Protein AF-A0A357KQE5-F1 (afdb_monomer)

pLDDT: mean 90.71, std 7.24, range [60.66, 97.88]

Secondary structure (DSSP, 8-state):
-PPPPHHHHHHHHHHHHHHHHHHHTT---EEE-TTS-EEEHHHHHHHHHHHHHHHHH-TTS------

Structure (mmCIF, N/CA/C/O backbone):
data_AF-A0A357KQE5-F1
#
_entry.id   AF-A0A357KQ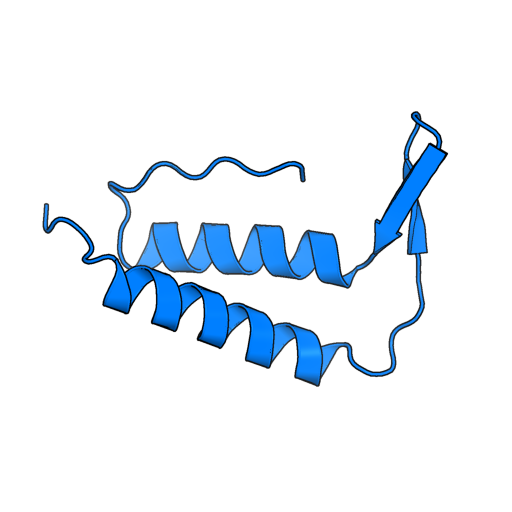E5-F1
#
loop_
_atom_site.group_PDB
_atom_site.id
_atom_site.type_symbol
_atom_site.label_atom_id
_atom_site.label_alt_id
_atom_site.label_comp_id
_atom_site.label_asym_id
_atom_site.label_entity_id
_atom_site.label_seq_id
_atom_site.pdbx_PDB_ins_code
_atom_site.Cartn_x
_atom_site.Cartn_y
_atom_site.Cartn_z
_atom_site.occupancy
_atom_site.B_iso_or_equiv
_atom_site.auth_seq_id
_atom_site.auth_comp_id
_atom_site.auth_asym_id
_atom_site.auth_atom_id
_atom_site.pdbx_PDB_model_num
ATOM 1 N N . MET A 1 1 ? -18.753 -3.150 13.287 1.00 60.66 1 MET A N 1
ATOM 2 C CA . MET A 1 1 ? -17.569 -2.930 12.426 1.00 60.66 1 MET A CA 1
ATOM 3 C C . MET A 1 1 ? -16.490 -2.283 13.276 1.00 60.66 1 MET A C 1
ATOM 5 O O . MET A 1 1 ? -16.810 -1.344 13.991 1.00 60.66 1 MET A O 1
ATOM 9 N N . S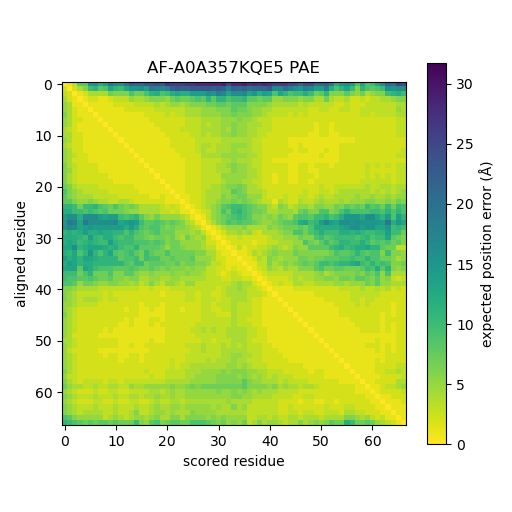ER A 1 2 ? -15.272 -2.829 13.292 1.00 69.38 2 SER A N 1
ATOM 10 C CA . SER A 1 2 ? -14.171 -2.285 14.100 1.00 69.38 2 SER A CA 1
ATOM 11 C C . SER A 1 2 ? -13.468 -1.172 13.327 1.00 69.38 2 SER A C 1
ATOM 13 O O . SER A 1 2 ? -13.052 -1.388 12.191 1.00 69.38 2 SER A O 1
ATOM 15 N N . THR A 1 3 ? -13.359 0.011 13.924 1.00 82.94 3 THR A N 1
ATOM 16 C CA . THR A 1 3 ? -12.614 1.139 13.356 1.00 82.94 3 THR A CA 1
ATOM 17 C C . THR A 1 3 ? -11.117 0.828 13.366 1.00 82.94 3 THR A C 1
ATOM 19 O O . THR A 1 3 ? -10.557 0.501 14.414 1.00 82.94 3 THR A O 1
ATOM 22 N N . ILE A 1 4 ? -10.460 0.940 12.210 1.00 92.06 4 ILE A N 1
ATOM 23 C CA . ILE A 1 4 ? -9.008 0.769 12.093 1.00 92.06 4 ILE A CA 1
ATOM 24 C C . ILE A 1 4 ? -8.268 1.890 12.838 1.00 92.06 4 ILE A C 1
ATOM 26 O O . ILE A 1 4 ? -8.616 3.067 12.725 1.00 92.06 4 ILE A O 1
ATOM 30 N N . LYS A 1 5 ? -7.230 1.544 13.606 1.00 94.88 5 LYS A N 1
ATOM 31 C CA . LYS A 1 5 ? -6.328 2.534 14.214 1.00 94.88 5 LYS A CA 1
ATOM 32 C C . LYS A 1 5 ? -5.285 2.990 13.198 1.00 94.88 5 LYS A C 1
ATOM 34 O O . LYS A 1 5 ? -4.814 2.190 12.396 1.00 94.88 5 LYS A O 1
ATOM 39 N N . ILE A 1 6 ? -4.830 4.239 13.308 1.00 94.88 6 ILE A N 1
ATOM 40 C CA . ILE A 1 6 ? -3.781 4.794 12.432 1.00 94.88 6 ILE A CA 1
ATOM 41 C C . ILE A 1 6 ? -2.531 3.904 12.406 1.00 94.88 6 ILE A C 1
ATOM 43 O O . ILE A 1 6 ? -1.988 3.653 11.338 1.00 94.88 6 ILE A O 1
ATOM 47 N N . THR A 1 7 ? -2.103 3.359 13.549 1.00 97.12 7 THR A N 1
ATOM 48 C CA . THR A 1 7 ? -0.937 2.460 13.604 1.00 97.12 7 THR A CA 1
ATOM 49 C C . THR A 1 7 ? -1.130 1.198 12.764 1.00 97.12 7 THR A C 1
ATOM 51 O O . THR A 1 7 ? -0.241 0.828 12.007 1.00 97.12 7 THR A O 1
ATOM 54 N N . GLN A 1 8 ? -2.317 0.592 12.821 1.00 95.56 8 GLN A N 1
ATOM 55 C CA . GLN A 1 8 ? -2.659 -0.594 12.031 1.00 95.56 8 GLN A CA 1
ATOM 56 C C . GLN A 1 8 ? -2.724 -0.275 10.535 1.00 95.56 8 GLN A C 1
ATOM 58 O O . GLN A 1 8 ? -2.261 -1.071 9.722 1.00 95.56 8 GLN A O 1
ATOM 63 N N . LEU A 1 9 ? -3.252 0.900 10.175 1.00 95.44 9 LEU A N 1
ATOM 64 C CA . LEU A 1 9 ? -3.253 1.376 8.794 1.00 95.44 9 LEU A CA 1
ATOM 65 C C . LEU A 1 9 ? -1.821 1.558 8.277 1.00 95.44 9 LEU A C 1
ATOM 67 O O . LEU A 1 9 ? -1.488 1.070 7.201 1.00 95.44 9 LEU A O 1
ATOM 71 N N . CYS A 1 10 ? -0.956 2.211 9.059 1.00 96.75 10 CYS A N 1
ATOM 72 C CA . CYS A 1 10 ? 0.448 2.389 8.702 1.00 96.75 10 CYS A CA 1
ATOM 73 C C . CYS A 1 10 ? 1.166 1.051 8.513 1.00 96.75 10 CYS A C 1
ATOM 75 O O . CYS A 1 10 ? 1.939 0.908 7.568 1.00 96.75 10 CYS A O 1
ATOM 77 N N . ASP A 1 11 ? 0.928 0.081 9.395 1.00 97.69 11 ASP A N 1
ATOM 78 C CA . ASP A 1 11 ? 1.561 -1.235 9.309 1.00 97.69 11 ASP A CA 1
ATOM 79 C C . ASP A 1 11 ? 1.077 -2.020 8.086 1.00 97.69 11 ASP A C 1
ATOM 81 O O . ASP A 1 11 ? 1.889 -2.634 7.391 1.00 97.69 11 ASP A O 1
ATOM 85 N N . LEU A 1 12 ? -0.219 -1.940 7.766 1.00 96.81 12 LEU A N 1
ATOM 86 C CA . LEU A 1 12 ? -0.789 -2.530 6.555 1.00 96.81 12 LEU A CA 1
ATOM 87 C C . LEU A 1 12 ? -0.145 -1.938 5.300 1.00 96.81 12 LEU A C 1
ATOM 89 O O . LEU A 1 12 ? 0.373 -2.688 4.473 1.00 96.81 12 LEU A O 1
ATOM 93 N N . VAL A 1 13 ? -0.109 -0.607 5.188 1.00 96.31 13 VAL A N 1
ATOM 94 C CA . VAL A 1 13 ? 0.487 0.075 4.030 1.00 96.31 13 VAL A CA 1
ATOM 95 C C . VAL A 1 13 ? 1.968 -0.282 3.908 1.00 96.31 13 VAL A C 1
ATOM 97 O O . VAL A 1 13 ? 2.404 -0.723 2.850 1.00 96.31 13 VAL A O 1
ATOM 100 N N . LYS A 1 14 ? 2.742 -0.206 4.999 1.00 97.81 14 LYS A N 1
ATOM 101 C CA . LYS A 1 14 ? 4.167 -0.589 4.997 1.00 97.81 14 LYS A CA 1
ATOM 102 C C . LYS A 1 14 ? 4.382 -2.039 4.579 1.00 97.81 14 LYS A C 1
ATOM 104 O O . LYS A 1 14 ? 5.358 -2.324 3.888 1.00 97.81 14 LYS A O 1
ATOM 109 N N . SER A 1 15 ? 3.510 -2.949 5.009 1.00 97.88 15 SER A N 1
ATOM 110 C CA . SER A 1 15 ? 3.577 -4.362 4.637 1.00 97.88 15 SER A CA 1
ATOM 111 C C . SER A 1 15 ? 3.394 -4.548 3.132 1.00 97.88 15 SER A C 1
ATOM 113 O O . SER A 1 15 ? 4.202 -5.236 2.508 1.00 97.88 15 SER A O 1
ATOM 115 N N . VAL A 1 16 ? 2.363 -3.927 2.549 1.00 97.69 16 VAL A N 1
ATOM 116 C CA . VAL A 1 16 ? 2.115 -3.982 1.100 1.00 97.69 16 VAL A CA 1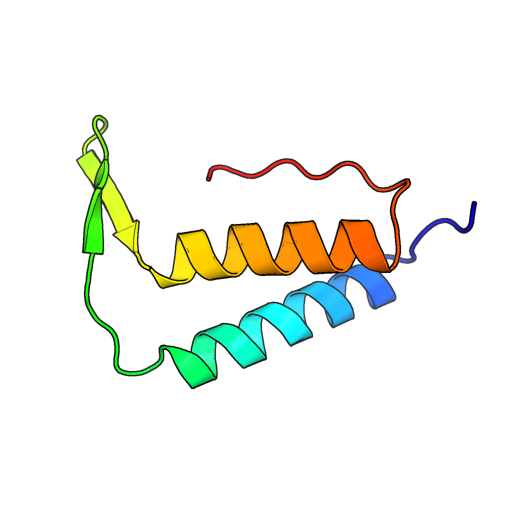
ATOM 117 C C . VAL A 1 16 ? 3.277 -3.346 0.343 1.00 97.69 16 VAL A C 1
ATOM 119 O O . VAL A 1 16 ? 3.861 -3.995 -0.522 1.00 97.69 16 VAL A O 1
ATOM 122 N N . CYS A 1 17 ? 3.700 -2.141 0.740 1.00 95.38 17 CYS A N 1
ATOM 123 C CA . CYS A 1 17 ? 4.827 -1.455 0.113 1.00 95.38 17 CYS A CA 1
ATOM 124 C C . CYS A 1 17 ? 6.089 -2.307 0.118 1.00 95.38 17 CYS A C 1
ATOM 126 O O . CYS A 1 17 ? 6.739 -2.449 -0.909 1.00 95.38 17 CYS A O 1
ATOM 128 N N . ARG A 1 18 ? 6.433 -2.907 1.261 1.00 96.75 18 ARG A N 1
ATOM 129 C CA . ARG A 1 18 ? 7.622 -3.752 1.373 1.00 96.75 18 ARG A CA 1
ATOM 130 C C . ARG A 1 18 ? 7.550 -4.940 0.418 1.00 96.75 18 ARG A C 1
ATOM 132 O O . ARG A 1 18 ? 8.523 -5.204 -0.279 1.00 96.75 18 ARG A O 1
ATOM 139 N N . LYS A 1 19 ? 6.418 -5.646 0.388 1.00 96.56 19 LYS A N 1
ATOM 140 C CA . LYS A 1 19 ? 6.220 -6.809 -0.484 1.00 96.56 19 LYS A CA 1
ATOM 141 C C . LYS A 1 19 ? 6.393 -6.435 -1.957 1.00 96.56 19 LYS A C 1
ATOM 143 O O . LYS A 1 19 ? 7.169 -7.085 -2.656 1.00 96.56 19 LYS A O 1
ATOM 148 N N . GLU A 1 20 ? 5.702 -5.395 -2.414 1.00 95.06 20 GLU A N 1
ATOM 149 C CA . GLU A 1 20 ? 5.721 -5.010 -3.828 1.00 95.06 20 GLU A CA 1
ATOM 150 C C . GLU A 1 20 ? 7.068 -4.399 -4.233 1.00 95.06 20 GLU A C 1
ATOM 152 O O . GLU A 1 20 ? 7.610 -4.770 -5.271 1.00 95.06 20 GLU A O 1
ATOM 157 N N . LEU A 1 21 ? 7.691 -3.584 -3.371 1.00 92.19 21 LEU A N 1
ATOM 158 C CA . LEU A 1 21 ? 9.050 -3.080 -3.600 1.00 92.19 21 LEU A CA 1
ATOM 159 C C . LEU A 1 21 ? 10.066 -4.214 -3.747 1.00 92.19 21 LEU A C 1
ATOM 161 O O . LEU A 1 21 ? 10.868 -4.180 -4.672 1.00 92.19 21 LEU A O 1
ATOM 165 N N . TYR A 1 22 ? 10.036 -5.231 -2.877 1.00 92.50 22 TYR A N 1
ATOM 166 C CA . TYR A 1 22 ? 10.951 -6.373 -3.004 1.00 92.50 22 TYR A CA 1
ATOM 167 C C . TYR A 1 22 ? 10.678 -7.208 -4.254 1.00 92.50 22 TYR A C 1
ATOM 169 O O . TYR A 1 22 ? 11.616 -7.684 -4.883 1.00 92.50 22 TYR A O 1
ATOM 177 N N . THR A 1 23 ? 9.409 -7.377 -4.622 1.00 91.69 23 THR A N 1
ATOM 178 C CA . THR A 1 23 ? 9.018 -8.157 -5.806 1.00 91.69 23 THR A CA 1
ATOM 179 C C . THR A 1 23 ? 9.457 -7.472 -7.102 1.00 91.69 23 THR A C 1
ATOM 181 O O . THR A 1 23 ? 9.771 -8.143 -8.082 1.00 91.69 23 THR A O 1
ATOM 184 N N . ARG A 1 24 ? 9.496 -6.136 -7.106 1.00 89.88 24 ARG A N 1
ATOM 185 C CA . ARG A 1 24 ? 9.653 -5.314 -8.313 1.00 89.88 24 ARG A CA 1
ATOM 186 C C . ARG A 1 24 ? 10.919 -4.461 -8.314 1.00 89.88 24 ARG A C 1
ATOM 188 O O . ARG A 1 24 ? 11.046 -3.582 -9.157 1.00 89.88 24 ARG A O 1
ATOM 195 N N . ILE A 1 25 ? 11.867 -4.725 -7.411 1.00 82.56 25 ILE A N 1
ATOM 196 C CA . ILE A 1 25 ? 13.068 -3.894 -7.214 1.00 82.56 25 ILE A CA 1
ATOM 197 C C . ILE A 1 25 ? 13.892 -3.699 -8.498 1.00 82.56 25 ILE A C 1
ATOM 199 O O . ILE A 1 25 ? 14.464 -2.632 -8.708 1.00 82.56 25 ILE A O 1
ATOM 203 N N . ASP A 1 26 ? 13.895 -4.703 -9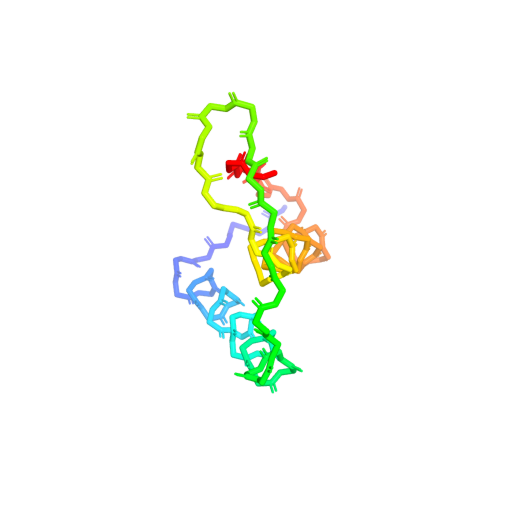.377 1.00 84.38 26 ASP A N 1
ATOM 204 C CA . ASP A 1 26 ? 14.627 -4.685 -10.647 1.00 84.38 26 ASP A CA 1
ATOM 205 C C . ASP A 1 26 ? 13.742 -4.365 -11.865 1.00 84.38 26 ASP A C 1
ATOM 207 O O . ASP A 1 26 ? 14.234 -4.291 -12.994 1.00 84.38 26 ASP A O 1
ATOM 211 N N . GLN A 1 27 ? 12.440 -4.138 -11.668 1.00 81.25 27 GLN A N 1
ATOM 212 C CA . GLN A 1 27 ? 11.526 -3.760 -12.742 1.00 81.25 27 GLN A CA 1
ATOM 213 C C . GLN A 1 27 ? 11.585 -2.250 -12.976 1.00 81.25 27 GLN A C 1
ATOM 215 O O . GLN A 1 27 ? 11.314 -1.445 -12.091 1.00 81.25 27 GLN A O 1
ATOM 220 N N . ARG A 1 28 ? 11.947 -1.861 -14.202 1.00 73.12 28 ARG A N 1
ATOM 221 C CA . ARG A 1 28 ? 12.068 -0.450 -14.624 1.00 73.12 28 ARG A CA 1
ATOM 222 C C . ARG A 1 28 ? 11.059 -0.052 -15.702 1.00 73.12 28 ARG A C 1
ATOM 224 O O . ARG A 1 28 ? 11.177 1.025 -16.292 1.00 73.12 28 ARG A O 1
ATOM 231 N N . ALA A 1 29 ? 10.107 -0.936 -15.996 1.00 77.62 29 ALA A N 1
ATOM 232 C CA . ALA A 1 29 ? 9.067 -0.672 -16.974 1.00 77.62 29 ALA A CA 1
ATOM 233 C C . ALA A 1 29 ? 8.159 0.456 -16.472 1.00 77.62 29 ALA A C 1
ATOM 235 O O . ALA A 1 29 ? 7.709 0.461 -15.325 1.00 77.62 29 ALA A O 1
ATOM 236 N N . HIS A 1 30 ? 7.926 1.425 -17.347 1.00 82.25 30 HIS A N 1
ATOM 237 C CA . HIS A 1 30 ? 7.040 2.549 -17.106 1.00 82.25 30 HIS A CA 1
ATOM 238 C C . HIS A 1 30 ? 6.273 2.862 -18.387 1.00 82.25 30 HIS A C 1
ATOM 240 O O . HIS A 1 30 ? 6.729 2.579 -19.497 1.00 82.25 30 HIS A O 1
ATOM 246 N N . SER A 1 31 ? 5.107 3.459 -18.214 1.00 83.44 31 SER A N 1
ATOM 247 C CA . SER A 1 31 ? 4.287 4.039 -19.269 1.00 83.44 31 SER A CA 1
ATOM 248 C C . SER A 1 31 ? 4.077 5.522 -18.976 1.00 83.44 31 SER A C 1
ATOM 250 O O . SER A 1 31 ? 4.341 5.984 -17.866 1.00 83.44 31 SER A O 1
ATOM 252 N N . ILE A 1 32 ? 3.657 6.283 -19.983 1.00 85.31 32 ILE A N 1
ATOM 253 C CA . ILE A 1 32 ? 3.343 7.705 -19.832 1.00 85.31 32 ILE A CA 1
ATOM 254 C C . ILE A 1 32 ? 1.823 7.850 -19.928 1.00 85.31 32 ILE A C 1
ATOM 256 O O . ILE A 1 32 ? 1.228 7.406 -20.914 1.00 85.31 32 ILE A O 1
ATOM 260 N N . LYS A 1 33 ? 1.197 8.438 -18.903 1.00 83.50 33 LYS A N 1
ATOM 261 C CA . LYS A 1 33 ? -0.240 8.738 -18.885 1.00 83.50 33 LYS A CA 1
ATOM 262 C C . LYS A 1 33 ? -0.571 9.851 -19.889 1.00 83.50 33 LYS A C 1
ATOM 264 O O . LYS A 1 33 ? 0.305 10.545 -20.402 1.00 83.50 33 LYS A O 1
ATOM 269 N N . ALA A 1 34 ? -1.860 10.060 -20.157 1.00 82.94 34 ALA A N 1
ATOM 270 C CA . ALA A 1 34 ? -2.323 11.078 -21.108 1.00 82.94 34 ALA A CA 1
ATOM 271 C C . ALA A 1 34 ? -1.928 12.520 -20.724 1.00 82.94 34 ALA A C 1
ATOM 273 O O . ALA A 1 34 ? -1.837 13.382 -21.595 1.00 82.94 34 ALA A O 1
ATOM 274 N N . ASP A 1 35 ? -1.682 12.777 -19.438 1.00 87.75 35 ASP A N 1
ATOM 275 C CA . ASP A 1 35 ? -1.222 14.065 -18.908 1.00 87.75 35 ASP A CA 1
ATOM 276 C C . ASP A 1 35 ? 0.313 14.226 -18.916 1.00 87.75 35 ASP A C 1
ATOM 278 O O . A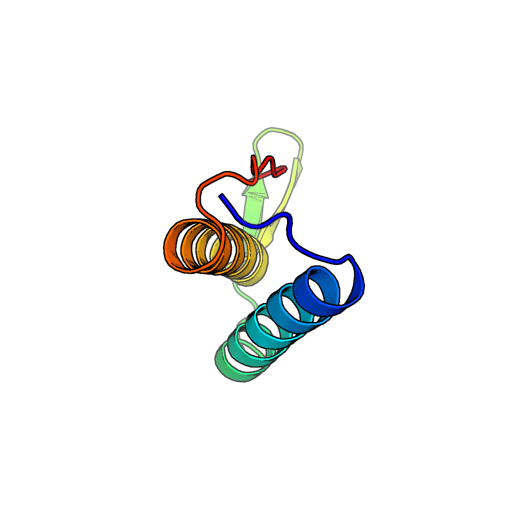SP A 1 35 ? 0.828 15.268 -18.513 1.00 87.75 35 ASP A O 1
ATOM 282 N N . GLY A 1 36 ? 1.051 13.219 -19.396 1.00 83.75 36 GLY A N 1
ATOM 283 C CA . GLY A 1 36 ? 2.511 13.220 -19.456 1.00 83.75 36 GLY A CA 1
ATOM 284 C C . GLY A 1 36 ? 3.209 12.711 -18.191 1.00 83.75 36 GLY A C 1
ATOM 285 O O . GLY A 1 36 ? 4.440 12.661 -18.175 1.00 83.75 36 GLY A O 1
ATOM 286 N N . SER A 1 37 ? 2.470 12.319 -17.149 1.00 82.38 37 SER A N 1
ATOM 287 C CA . SER A 1 37 ? 3.051 11.731 -15.936 1.00 82.38 37 SER A CA 1
ATOM 288 C C . SER A 1 37 ? 3.511 10.281 -16.151 1.00 82.38 37 SER A C 1
ATOM 290 O O . SER A 1 37 ? 3.030 9.576 -17.042 1.00 82.38 37 SER A O 1
ATOM 292 N N . LEU A 1 38 ? 4.488 9.840 -15.353 1.00 87.06 38 LEU A N 1
ATOM 293 C CA . LEU A 1 38 ? 5.008 8.471 -15.383 1.00 87.06 38 LEU A CA 1
ATOM 294 C C . LEU A 1 38 ? 4.116 7.551 -14.550 1.00 87.06 38 LEU A C 1
ATOM 296 O O . LEU A 1 38 ? 3.833 7.854 -13.398 1.00 87.06 38 LEU A O 1
ATOM 300 N N . LEU A 1 39 ? 3.754 6.406 -15.121 1.00 85.81 39 LEU A N 1
ATOM 301 C CA . LEU A 1 39 ? 3.069 5.316 -14.439 1.00 85.81 39 LEU A CA 1
ATOM 302 C C . LEU A 1 39 ? 3.953 4.074 -14.464 1.00 85.81 39 LEU A C 1
ATOM 304 O O . LEU A 1 39 ? 4.323 3.590 -15.539 1.00 85.81 39 LEU A O 1
ATOM 308 N N . THR A 1 40 ? 4.275 3.539 -13.295 1.00 88.56 40 THR A N 1
ATOM 309 C CA . THR A 1 40 ? 5.068 2.318 -13.160 1.00 88.56 40 THR A CA 1
ATOM 310 C C . THR A 1 40 ? 4.195 1.126 -12.787 1.00 88.56 40 THR A C 1
ATOM 312 O O . THR A 1 40 ? 3.109 1.258 -12.225 1.00 88.56 40 THR A O 1
ATOM 315 N N . GLU A 1 41 ? 4.697 -0.081 -13.051 1.00 88.38 41 GLU A N 1
ATOM 316 C CA . GLU A 1 41 ? 4.062 -1.305 -12.543 1.00 88.38 41 GLU A CA 1
ATOM 317 C C . GLU A 1 41 ? 3.982 -1.329 -11.010 1.00 88.38 41 GLU A C 1
ATOM 319 O O . GLU A 1 41 ? 3.112 -1.993 -10.445 1.00 88.38 41 GLU A O 1
ATOM 324 N N . LEU A 1 42 ? 4.889 -0.617 -10.334 1.00 90.81 42 LEU A N 1
ATOM 325 C CA . LEU A 1 42 ? 4.885 -0.505 -8.885 1.00 90.81 42 LEU A CA 1
ATOM 326 C C . LEU A 1 42 ? 3.686 0.315 -8.398 1.00 90.81 42 LEU A C 1
ATOM 328 O O . LEU A 1 42 ? 3.048 -0.105 -7.438 1.00 90.81 42 LEU A O 1
ATOM 332 N N . ASP A 1 43 ? 3.344 1.419 -9.063 1.00 91.38 43 ASP A N 1
ATOM 333 C CA . ASP A 1 43 ? 2.202 2.261 -8.677 1.00 91.38 43 ASP A CA 1
ATOM 334 C C . ASP A 1 43 ? 0.893 1.459 -8.727 1.00 91.38 43 ASP A C 1
ATOM 336 O O . ASP A 1 43 ? 0.154 1.400 -7.741 1.00 91.38 43 ASP A O 1
ATOM 340 N N . LEU A 1 44 ? 0.671 0.731 -9.829 1.00 92.75 44 LEU A N 1
ATOM 341 C CA . LEU A 1 44 ? -0.493 -0.144 -10.000 1.00 92.75 44 LEU A CA 1
ATOM 342 C C . LEU A 1 44 ? -0.527 -1.269 -8.956 1.00 92.75 44 LEU A C 1
ATOM 344 O O . LEU A 1 44 ? -1.561 -1.521 -8.338 1.00 92.75 44 LEU A O 1
ATOM 348 N N . ALA A 1 45 ? 0.610 -1.926 -8.709 1.00 94.50 45 ALA A N 1
ATOM 349 C CA . ALA A 1 45 ? 0.686 -3.015 -7.739 1.00 94.50 45 ALA A CA 1
ATOM 350 C C . ALA A 1 45 ? 0.439 -2.543 -6.297 1.00 94.50 45 ALA A C 1
ATOM 352 O O . ALA A 1 45 ? -0.179 -3.258 -5.505 1.00 94.50 45 ALA A O 1
ATOM 353 N N . LEU A 1 46 ? 0.902 -1.340 -5.948 1.00 95.12 46 LEU A N 1
ATOM 354 C CA . LEU A 1 46 ? 0.625 -0.729 -4.651 1.00 95.12 46 LEU A CA 1
ATOM 355 C C . LEU A 1 46 ? -0.851 -0.357 -4.517 1.00 95.12 46 LEU A C 1
ATOM 357 O O . LEU A 1 46 ? -1.439 -0.637 -3.471 1.00 95.12 46 LEU A O 1
ATOM 361 N N . ASN A 1 47 ? -1.447 0.226 -5.561 1.00 96.38 47 ASN A N 1
ATOM 362 C CA . ASN A 1 47 ? -2.868 0.557 -5.587 1.00 96.38 47 ASN A CA 1
ATOM 363 C C . ASN A 1 47 ? -3.730 -0.679 -5.314 1.00 96.38 47 ASN A C 1
ATOM 365 O O . ASN A 1 47 ? -4.505 -0.714 -4.355 1.00 96.38 47 ASN A O 1
ATOM 369 N N . ASP A 1 48 ? -3.527 -1.724 -6.117 1.00 96.62 48 ASP A N 1
ATOM 370 C CA . ASP A 1 48 ? -4.271 -2.974 -6.013 1.00 96.62 48 ASP A CA 1
ATOM 371 C C . ASP A 1 48 ? -4.019 -3.659 -4.665 1.00 96.62 48 ASP A C 1
ATOM 373 O O . ASP A 1 48 ? -4.960 -4.027 -3.962 1.00 96.62 48 ASP A O 1
ATOM 377 N N . GLY A 1 49 ? -2.756 -3.748 -4.238 1.00 97.25 49 GLY A N 1
ATOM 378 C CA . GLY A 1 49 ? -2.389 -4.407 -2.987 1.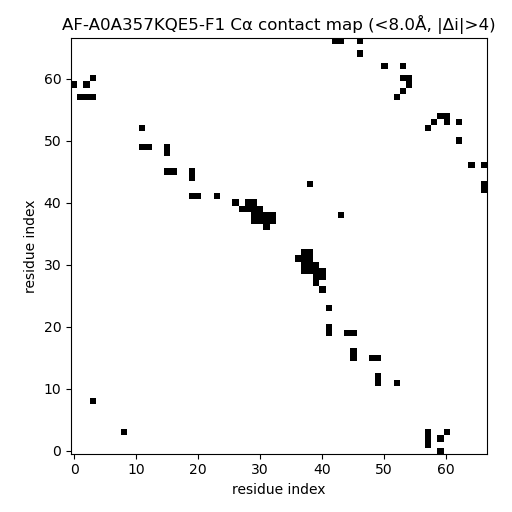00 97.25 49 GLY A CA 1
ATOM 379 C C . GLY A 1 49 ? -2.961 -3.727 -1.740 1.00 97.25 49 GLY A C 1
ATOM 380 O O . GLY A 1 49 ? -3.370 -4.414 -0.801 1.00 97.25 49 GLY A O 1
ATOM 381 N N . ILE A 1 50 ? -3.004 -2.391 -1.702 1.00 97.31 50 ILE A N 1
ATOM 382 C CA . ILE A 1 50 ? -3.586 -1.652 -0.572 1.00 97.31 50 ILE A CA 1
ATOM 383 C C . ILE A 1 50 ? -5.109 -1.788 -0.588 1.00 97.31 50 ILE A C 1
ATOM 385 O O . ILE A 1 50 ? -5.696 -2.059 0.464 1.00 97.31 50 ILE A O 1
ATOM 389 N N . ARG A 1 51 ? -5.741 -1.647 -1.761 1.00 97.25 51 ARG A N 1
ATOM 390 C CA . ARG A 1 51 ? -7.189 -1.814 -1.930 1.00 97.25 51 ARG A CA 1
ATOM 391 C C . ARG A 1 51 ? -7.648 -3.187 -1.446 1.00 97.25 51 ARG A C 1
ATOM 393 O O . ARG A 1 51 ? -8.567 -3.266 -0.632 1.00 97.25 51 ARG A O 1
ATOM 400 N N . ASP A 1 52 ? -6.969 -4.244 -1.879 1.00 97.19 52 ASP A N 1
ATOM 401 C CA . ASP A 1 52 ? -7.316 -5.621 -1.533 1.00 97.19 52 ASP A CA 1
ATOM 402 C C . ASP A 1 52 ? -7.090 -5.900 -0.041 1.00 97.19 52 ASP A C 1
ATOM 404 O O . ASP A 1 52 ? -7.958 -6.462 0.630 1.00 97.19 52 ASP A O 1
ATOM 408 N N . ALA A 1 53 ? -5.967 -5.441 0.525 1.00 96.31 53 ALA A N 1
ATOM 409 C CA . ALA A 1 53 ? -5.677 -5.619 1.948 1.00 96.31 53 ALA A CA 1
ATOM 410 C C . ALA A 1 53 ? -6.675 -4.875 2.856 1.00 96.31 53 ALA A C 1
ATOM 412 O O . ALA A 1 53 ? -7.028 -5.373 3.932 1.00 96.31 53 ALA A O 1
ATOM 413 N N . LEU A 1 54 ? -7.137 -3.690 2.442 1.00 95.69 54 LEU A N 1
ATOM 414 C CA . LEU A 1 54 ? -8.193 -2.957 3.140 1.00 95.69 54 LEU A CA 1
ATOM 415 C C . LEU A 1 54 ? -9.544 -3.659 3.000 1.00 95.69 54 LEU A C 1
ATOM 417 O O . LEU A 1 54 ? -10.225 -3.830 4.007 1.00 95.69 54 LEU A O 1
ATOM 421 N N . ALA A 1 55 ? -9.912 -4.118 1.803 1.00 94.75 55 ALA A N 1
ATOM 422 C CA . ALA A 1 55 ? -11.166 -4.833 1.578 1.00 94.75 55 ALA A CA 1
ATOM 423 C C . ALA A 1 55 ? -11.250 -6.134 2.397 1.00 94.75 55 ALA A C 1
ATOM 425 O O . ALA A 1 55 ? -12.296 -6.437 2.970 1.00 94.75 55 ALA A O 1
ATOM 426 N N . GLU A 1 56 ? -10.141 -6.871 2.507 1.00 94.88 56 GLU A N 1
ATOM 427 C CA . GLU A 1 56 ? -10.065 -8.119 3.270 1.00 94.88 56 GLU A CA 1
ATOM 428 C C . GLU A 1 56 ? -10.194 -7.885 4.785 1.00 94.88 56 GLU A C 1
ATOM 430 O O . GLU A 1 56 ? -10.938 -8.587 5.472 1.00 94.88 56 GLU A O 1
ATOM 435 N N . ARG A 1 57 ? -9.460 -6.907 5.335 1.00 93.81 57 ARG A N 1
ATOM 436 C CA . ARG A 1 57 ? -9.276 -6.770 6.796 1.00 93.81 57 ARG A CA 1
ATOM 437 C C . ARG A 1 57 ? -10.124 -5.670 7.425 1.00 93.81 57 ARG A C 1
ATOM 439 O O . ARG A 1 57 ? -10.451 -5.746 8.610 1.00 93.81 57 ARG A O 1
ATOM 446 N N . TYR A 1 58 ? -10.466 -4.648 6.647 1.00 93.62 58 TYR A N 1
ATOM 447 C CA . TYR A 1 58 ? -11.137 -3.427 7.092 1.00 93.62 58 TYR A CA 1
ATOM 448 C C . TYR A 1 58 ? -12.165 -2.937 6.049 1.00 93.62 58 TYR A C 1
ATOM 450 O O . TYR A 1 58 ? -12.085 -1.794 5.604 1.00 93.62 58 TYR A O 1
ATOM 458 N N . PRO A 1 59 ? -13.182 -3.745 5.684 1.00 93.25 59 PRO A N 1
ATOM 459 C CA . PRO A 1 59 ? -14.095 -3.459 4.565 1.00 93.25 59 PRO A CA 1
ATOM 460 C C . PRO A 1 59 ? -14.945 -2.187 4.727 1.00 93.25 59 PRO A C 1
ATOM 462 O O . PRO A 1 59 ? -15.580 -1.735 3.781 1.00 93.25 59 PRO A O 1
ATOM 465 N N . ALA A 1 60 ? -14.993 -1.610 5.930 1.00 91.94 60 ALA A N 1
ATOM 466 C CA . ALA A 1 60 ? -15.665 -0.338 6.189 1.00 91.94 60 ALA A CA 1
ATOM 467 C C . ALA A 1 60 ? -14.810 0.888 5.816 1.00 91.94 60 ALA A C 1
ATOM 469 O O . ALA A 1 60 ? -15.313 2.010 5.813 1.00 91.94 60 ALA A O 1
ATOM 470 N N . THR A 1 61 ? -13.513 0.701 5.570 1.00 92.06 61 THR A N 1
ATOM 471 C CA . THR A 1 61 ? -12.587 1.780 5.235 1.00 92.06 61 THR A CA 1
ATOM 472 C C . THR A 1 61 ? -12.691 2.085 3.747 1.00 92.06 61 THR A C 1
ATOM 474 O O . THR A 1 61 ? -12.338 1.260 2.910 1.00 92.06 61 THR A O 1
ATOM 477 N N . ALA A 1 62 ? -13.163 3.288 3.419 1.00 92.12 62 ALA A N 1
ATOM 478 C CA . ALA A 1 62 ? -13.134 3.779 2.049 1.00 92.12 62 ALA A CA 1
ATOM 479 C C . ALA A 1 62 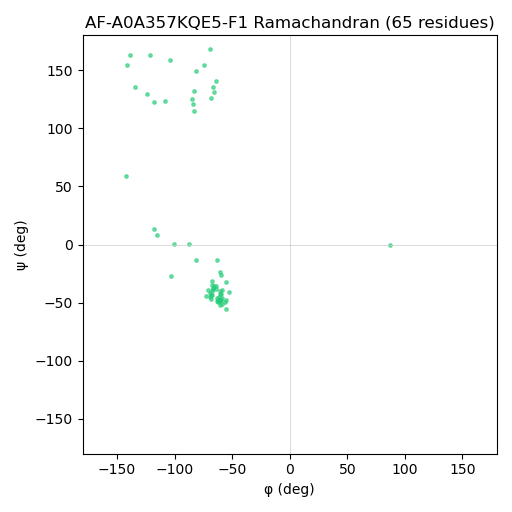? -11.684 3.936 1.570 1.00 92.12 62 ALA A C 1
ATOM 481 O O . ALA A 1 62 ? -10.818 4.388 2.324 1.00 92.12 62 ALA A O 1
ATOM 482 N N . PHE A 1 63 ? -11.441 3.588 0.311 1.00 93.88 63 PHE A N 1
ATOM 483 C CA . PHE A 1 63 ? -10.144 3.716 -0.337 1.00 93.88 63 PHE A CA 1
ATOM 484 C C . PHE A 1 63 ? -10.292 4.564 -1.600 1.00 93.88 63 PHE A C 1
ATOM 486 O O . PHE A 1 63 ? -11.187 4.326 -2.409 1.00 93.88 63 PHE A O 1
ATOM 493 N N . LEU A 1 64 ? -9.429 5.567 -1.729 1.00 94.62 64 LEU A N 1
ATOM 494 C CA . LEU A 1 64 ? -9.316 6.437 -2.892 1.00 94.62 64 LEU A CA 1
ATOM 495 C C . LEU A 1 64 ? -7.831 6.561 -3.222 1.00 94.62 64 LEU A C 1
ATOM 497 O O . LEU A 1 64 ? -7.018 6.761 -2.318 1.00 94.62 64 LEU A O 1
ATOM 501 N N . SER A 1 65 ? -7.506 6.452 -4.501 1.00 92.31 65 SER A N 1
ATOM 502 C CA . SER A 1 65 ? -6.149 6.499 -5.026 1.00 92.31 65 SER A CA 1
ATOM 503 C C . SER A 1 65 ? -6.124 7.324 -6.309 1.00 92.31 65 SER A C 1
ATOM 505 O O . SER A 1 65 ? -7.175 7.603 -6.887 1.00 92.31 65 SER A O 1
ATOM 507 N N . GLU A 1 66 ? -4.929 7.753 -6.709 1.00 90.25 66 GLU A N 1
ATOM 508 C CA . GLU A 1 66 ? -4.707 8.355 -8.027 1.00 90.25 66 GLU A CA 1
ATOM 509 C C . GLU A 1 66 ? -4.885 7.320 -9.148 1.00 90.25 66 GLU A C 1
ATOM 511 O O . GLU A 1 66 ? -5.391 7.662 -10.217 1.00 90.25 66 GLU A O 1
ATOM 516 N N . GLU A 1 67 ? -4.491 6.070 -8.876 1.00 87.81 67 GLU A N 1
ATOM 517 C CA . GLU A 1 67 ? -4.609 4.926 -9.792 1.00 87.81 67 GLU A CA 1
ATOM 518 C C . GLU A 1 67 ? -5.911 4.135 -9.624 1.00 87.81 67 GLU A C 1
ATOM 520 O O . GLU A 1 67 ? -6.385 3.970 -8.472 1.00 87.81 67 GLU A O 1
#

Nearest PDB structures (foldseek):
  4qxd-assembly1_A  TM=7.072E-01  e=1.062E-01  Entamoeba histolytica HM-1:IMSS
  6ib8-assembly1_B  TM=6.426E-01  e=8.161E-02  Escherichia coli
  1vyi-assembly1_A  TM=4.407E-01  e=1.686E+00  Rabies virus CVS-11

Radius of g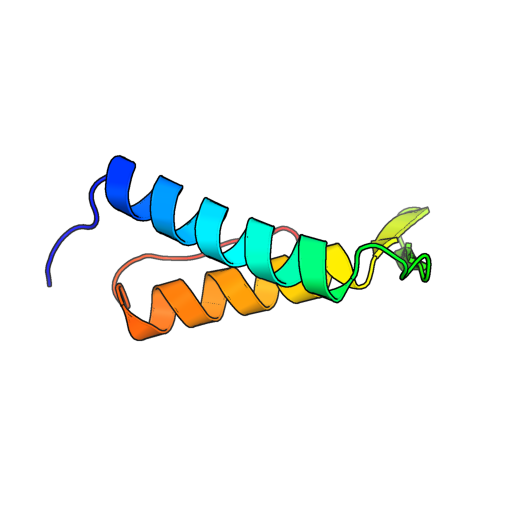yration: 13.61 Å; Cα contacts (8 Å, |Δi|>4): 47; chains: 1; bounding box: 32×22×35 Å

Solvent-accessible surface area (backbone atoms only — not comparable to full-atom values): 4235 Å² total; per-residue (Å²): 135,83,82,84,50,69,68,60,51,51,52,52,50,51,50,42,50,51,54,52,48,68,76,40,69,87,65,80,66,67,46,70,47,98,88,69,48,83,43,39,63,62,59,54,50,47,45,51,46,48,51,50,54,34,53,75,76,36,67,87,60,86,82,88,69,97,112

Foldseek 3Di:
DDDDDPVNLVVQLVVQLVVLCVVCVPPPDWDADPVRDIDGPSQVSSLVSSVVSCCV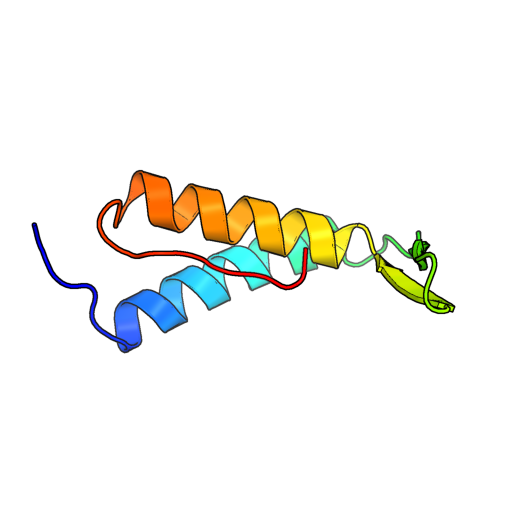PPVVDDDDDPD

Sequence (67 aa):
MSTIKITQLCDLVKSVCRKELYTRIDQRAHSIKADGSLLTELDLALNDGIRDALAERYPATAFLSEE

Mean predicted aligned error: 4.33 Å